Protein AF-A0A7Y5PBD0-F1 (afdb_monomer_lite)

Secondary structure (DSSP, 8-state):
-HHHHHHHHH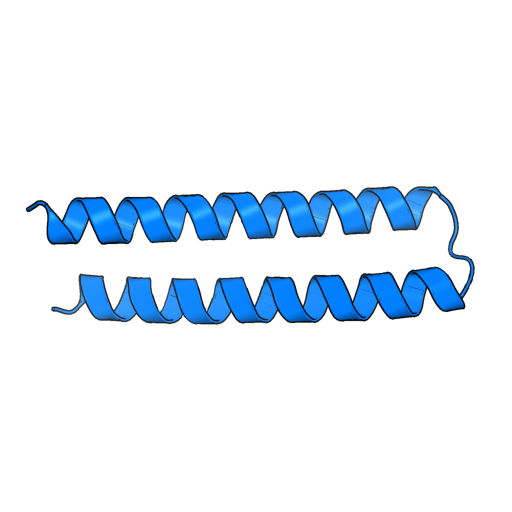HHHHHHHHHHHHHHHHHHHHTT--HHHHHHHHHHHHHHHHHHHHHHHHHHHHHT-

Structure (mmCIF, N/CA/C/O backbone):
data_AF-A0A7Y5PBD0-F1
#
_entry.id   AF-A0A7Y5PBD0-F1
#
loop_
_atom_site.group_PDB
_atom_site.id
_atom_site.type_symbol
_atom_site.label_atom_id
_atom_site.label_alt_id
_atom_site.label_comp_id
_atom_site.label_asym_id
_atom_site.label_entity_id
_atom_site.label_seq_id
_atom_site.pdbx_PDB_ins_code
_atom_site.Cartn_x
_atom_site.Cartn_y
_atom_site.Cartn_z
_atom_site.occupancy
_atom_site.B_iso_or_equiv
_atom_site.auth_seq_id
_atom_site.auth_comp_id
_atom_site.auth_asym_id
_atom_site.auth_atom_id
_atom_site.pdbx_PDB_model_num
ATOM 1 N N . VAL A 1 1 ? -24.684 -4.599 8.243 1.00 62.34 1 VAL A N 1
ATOM 2 C CA . VAL A 1 1 ? -24.736 -4.932 6.796 1.00 62.34 1 VAL A CA 1
ATOM 3 C C . VAL A 1 1 ? -23.946 -3.943 5.939 1.00 62.34 1 VAL A C 1
ATOM 5 O O . VAL A 1 1 ? -22.969 -4.364 5.340 1.00 62.34 1 VAL A O 1
ATOM 8 N N . PHE A 1 2 ? -24.264 -2.639 5.943 1.00 71.00 2 PHE A N 1
ATOM 9 C CA . PHE A 1 2 ? -23.584 -1.637 5.093 1.00 71.00 2 PHE A CA 1
ATOM 10 C C . PHE A 1 2 ? -22.047 -1.629 5.238 1.00 71.00 2 PHE A C 1
ATOM 12 O O . PHE A 1 2 ? -21.315 -1.639 4.256 1.00 71.00 2 PHE A O 1
ATOM 19 N N . GLY A 1 3 ? -21.540 -1.736 6.471 1.00 75.56 3 GLY A N 1
ATOM 20 C CA . GLY A 1 3 ? -20.097 -1.799 6.721 1.00 75.56 3 GLY A CA 1
ATOM 21 C C . GLY A 1 3 ? -19.396 -3.064 6.202 1.00 75.56 3 GLY A C 1
ATOM 22 O O . GLY A 1 3 ? -18.203 -3.012 5.929 1.00 75.56 3 GLY A O 1
ATOM 23 N N . PHE A 1 4 ? -20.107 -4.184 6.056 1.00 78.75 4 PHE A N 1
ATOM 24 C CA . PHE A 1 4 ? -19.536 -5.422 5.514 1.00 78.75 4 PHE A CA 1
ATOM 25 C C . PHE A 1 4 ? -19.331 -5.307 3.999 1.00 78.75 4 PHE A C 1
ATOM 27 O O . PHE A 1 4 ? -18.248 -5.603 3.507 1.00 78.75 4 PHE A O 1
ATOM 34 N N . VAL A 1 5 ? -20.329 -4.772 3.287 1.00 84.56 5 VAL A N 1
ATOM 35 C CA . VAL A 1 5 ? -20.278 -4.567 1.830 1.00 84.56 5 VAL A CA 1
ATOM 36 C C . VAL A 1 5 ? -19.144 -3.622 1.440 1.00 84.56 5 VAL A C 1
ATOM 38 O O . VAL A 1 5 ? -18.351 -3.952 0.567 1.00 84.56 5 VAL A O 1
ATOM 41 N N . VAL A 1 6 ? -19.006 -2.486 2.132 1.00 85.62 6 VAL A N 1
ATOM 42 C CA . VAL A 1 6 ? -17.923 -1.522 1.862 1.00 85.62 6 VAL A CA 1
ATOM 43 C C . VAL A 1 6 ? -16.544 -2.168 2.020 1.00 85.62 6 VAL A C 1
ATOM 45 O O . VAL A 1 6 ? -15.650 -1.932 1.215 1.00 85.62 6 VAL A O 1
ATOM 48 N N . ASN A 1 7 ? -16.372 -3.011 3.038 1.00 86.25 7 ASN A N 1
ATOM 49 C CA . ASN A 1 7 ? -15.104 -3.683 3.302 1.00 86.25 7 ASN A CA 1
A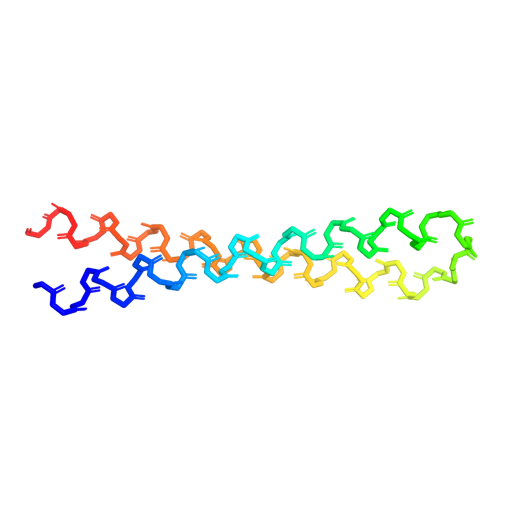TOM 50 C C . ASN A 1 7 ? -14.815 -4.774 2.260 1.00 86.25 7 ASN A C 1
ATOM 52 O O . ASN A 1 7 ? -13.688 -4.877 1.796 1.00 86.25 7 ASN A O 1
ATOM 56 N N . ALA A 1 8 ? -15.833 -5.530 1.839 1.00 86.12 8 ALA A N 1
ATOM 57 C CA . ALA A 1 8 ? -15.705 -6.526 0.776 1.00 86.12 8 ALA A CA 1
ATOM 58 C C . ALA A 1 8 ? -15.331 -5.886 -0.573 1.00 86.12 8 ALA A C 1
ATOM 60 O O . ALA A 1 8 ? -14.439 -6.379 -1.261 1.00 86.12 8 ALA A O 1
ATOM 61 N N . VAL A 1 9 ? -15.949 -4.751 -0.922 1.00 90.88 9 VAL A N 1
ATOM 62 C CA . VAL A 1 9 ? -15.591 -3.978 -2.123 1.00 90.88 9 VAL A CA 1
ATOM 63 C C . VAL A 1 9 ? -14.163 -3.440 -2.022 1.00 90.88 9 VAL A C 1
ATOM 65 O O . VAL A 1 9 ? -13.406 -3.548 -2.981 1.00 90.88 9 VAL A O 1
ATOM 68 N N . ALA A 1 10 ? -13.763 -2.918 -0.859 1.00 89.38 10 ALA A N 1
ATOM 69 C CA . ALA A 1 10 ? -12.400 -2.438 -0.637 1.00 89.38 10 ALA A CA 1
ATOM 70 C C . ALA A 1 10 ? -11.351 -3.558 -0.768 1.00 89.38 10 ALA A C 1
ATOM 72 O O . ALA A 1 10 ? -10.310 -3.338 -1.379 1.00 89.38 10 ALA A O 1
ATOM 73 N N . ILE A 1 11 ? -11.640 -4.769 -0.274 1.00 89.88 11 ILE A N 1
ATOM 74 C CA . ILE A 1 11 ? -10.772 -5.943 -0.466 1.00 89.88 11 ILE A CA 1
ATOM 75 C C . ILE A 1 11 ? -10.670 -6.286 -1.957 1.00 89.88 11 ILE A C 1
ATOM 77 O O . ILE A 1 11 ? -9.565 -6.470 -2.460 1.00 89.88 11 ILE A O 1
ATOM 81 N N . GLY A 1 12 ? -11.794 -6.327 -2.680 1.00 91.00 12 GLY A N 1
ATOM 82 C CA . GLY A 1 12 ? -11.797 -6.599 -4.122 1.00 91.00 12 GLY A CA 1
ATOM 83 C C . GLY A 1 12 ? -10.991 -5.573 -4.929 1.00 91.00 12 GLY A C 1
ATOM 84 O O . GLY A 1 12 ? -10.222 -5.945 -5.818 1.00 91.00 12 GLY A O 1
ATOM 85 N N . LEU A 1 13 ? -11.104 -4.289 -4.580 1.00 92.38 13 LEU A N 1
ATOM 86 C CA . LEU A 1 13 ? -10.305 -3.212 -5.171 1.00 92.38 13 LEU A CA 1
ATOM 87 C C . LEU A 1 13 ? -8.815 -3.366 -4.856 1.00 92.38 13 LEU A C 1
ATOM 89 O O . LEU A 1 13 ? -7.996 -3.270 -5.765 1.00 92.38 13 LEU A O 1
ATOM 93 N N . AL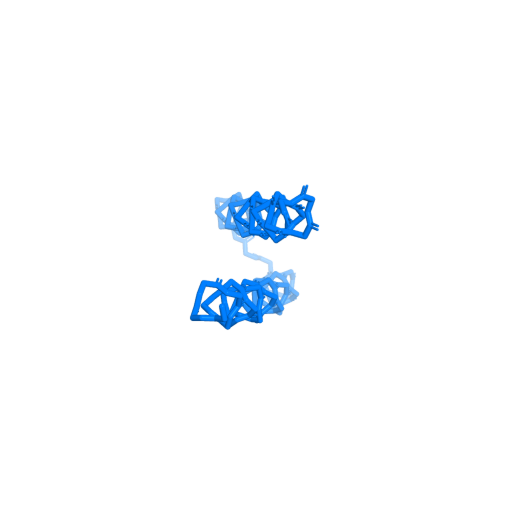A A 1 14 ? -8.460 -3.662 -3.605 1.00 91.31 14 ALA A N 1
ATOM 94 C CA . ALA A 1 14 ? -7.070 -3.859 -3.203 1.00 91.31 14 ALA A CA 1
ATOM 95 C C . ALA A 1 14 ? -6.421 -5.054 -3.925 1.00 91.31 14 ALA A C 1
ATOM 97 O O . ALA A 1 14 ? -5.284 -4.949 -4.379 1.00 91.31 14 ALA A O 1
ATOM 98 N N . ILE A 1 15 ? -7.151 -6.161 -4.104 1.00 91.50 15 ILE A N 1
ATOM 99 C CA . ILE A 1 15 ? -6.685 -7.308 -4.903 1.00 91.50 15 ILE A CA 1
ATOM 100 C C . ILE A 1 15 ? -6.475 -6.898 -6.364 1.00 91.50 15 ILE A C 1
ATOM 102 O O . ILE A 1 15 ? -5.475 -7.278 -6.969 1.00 91.50 15 ILE A O 1
ATOM 106 N N . SER A 1 16 ? -7.393 -6.106 -6.923 1.00 92.94 16 SER A N 1
ATOM 107 C CA . SER A 1 16 ? -7.286 -5.622 -8.305 1.00 92.94 16 SER A CA 1
ATOM 108 C C . SER A 1 16 ? -6.065 -4.714 -8.490 1.00 92.94 16 SER A C 1
ATOM 110 O O . SER A 1 16 ? -5.316 -4.903 -9.444 1.00 92.94 16 SER A O 1
ATOM 112 N N . CYS A 1 17 ? -5.811 -3.791 -7.553 1.00 91.50 17 CYS A N 1
ATOM 113 C CA . CYS A 1 17 ? -4.586 -2.983 -7.524 1.00 91.50 17 CYS A CA 1
ATOM 114 C C . CYS A 1 17 ? -3.336 -3.865 -7.482 1.00 91.50 17 CYS A C 1
ATOM 116 O O . CYS A 1 17 ? -2.438 -3.670 -8.291 1.00 91.50 17 CYS A O 1
ATOM 118 N N . LEU A 1 18 ? -3.316 -4.879 -6.612 1.00 91.94 18 LEU A N 1
ATOM 119 C CA . LEU A 1 18 ? -2.173 -5.783 -6.475 1.00 91.94 18 LEU A CA 1
ATOM 120 C C . LEU A 1 18 ? -1.905 -6.543 -7.782 1.00 91.94 18 LEU A C 1
ATOM 122 O O . LEU A 1 18 ? -0.759 -6.714 -8.185 1.00 91.94 18 LEU A O 1
ATOM 126 N N . PHE A 1 19 ? -2.965 -6.988 -8.459 1.00 92.50 19 PHE A N 1
ATOM 127 C CA . PHE A 1 19 ? -2.860 -7.692 -9.734 1.00 92.50 19 PHE A CA 1
ATOM 128 C C . PHE A 1 19 ? -2.266 -6.802 -10.834 1.00 92.50 19 PHE A C 1
ATOM 130 O O . PHE A 1 19 ? -1.402 -7.247 -11.590 1.00 92.50 19 PHE A O 1
ATOM 137 N N . VAL A 1 20 ? -2.690 -5.536 -10.892 1.00 91.00 20 VAL A N 1
ATOM 13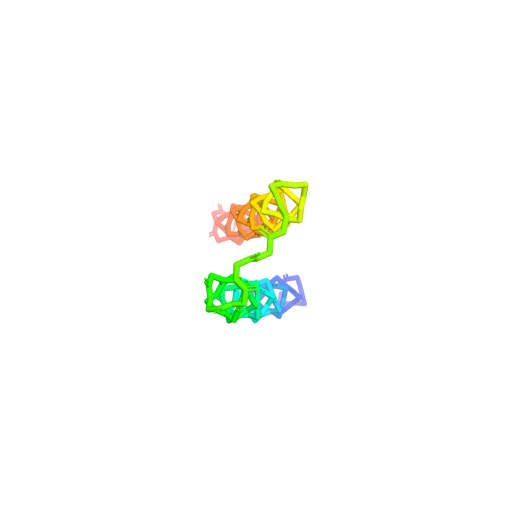8 C CA . VAL A 1 20 ? -2.133 -4.540 -11.820 1.00 91.00 20 VAL A CA 1
ATOM 139 C C . VAL A 1 20 ? -0.672 -4.237 -11.481 1.00 91.00 20 VAL A C 1
ATOM 141 O O . VAL A 1 20 ? 0.164 -4.272 -12.380 1.00 91.00 20 VAL A O 1
ATOM 144 N N . ASP A 1 21 ? -0.342 -4.028 -10.202 1.00 89.25 21 ASP A N 1
ATOM 145 C CA . ASP A 1 21 ? 1.039 -3.811 -9.748 1.00 89.25 21 ASP A CA 1
ATOM 146 C C . ASP A 1 21 ? 1.962 -4.966 -10.199 1.00 89.25 21 ASP A C 1
ATOM 148 O O . ASP A 1 21 ? 3.062 -4.735 -10.706 1.00 89.25 21 ASP A O 1
ATOM 152 N N . PHE A 1 22 ? 1.510 -6.221 -10.075 1.00 89.19 22 PHE A N 1
ATOM 153 C CA . PHE A 1 22 ? 2.270 -7.389 -10.536 1.00 89.19 22 PHE A CA 1
ATOM 154 C C . PHE A 1 22 ? 2.449 -7.431 -12.060 1.00 89.19 22 PHE A C 1
ATOM 156 O O . PHE A 1 22 ? 3.540 -7.762 -12.533 1.00 89.19 22 PHE A O 1
ATOM 163 N N . ALA A 1 23 ? 1.417 -7.078 -12.831 1.00 89.75 23 ALA A N 1
ATOM 164 C CA . ALA A 1 23 ? 1.495 -7.033 -14.292 1.00 89.75 23 ALA A CA 1
ATOM 165 C C . ALA A 1 23 ? 2.509 -5.982 -14.781 1.00 89.75 23 ALA A C 1
ATOM 167 O O . ALA A 1 23 ? 3.304 -6.246 -15.690 1.00 89.75 23 ALA A O 1
ATOM 168 N N . GLU A 1 24 ? 2.528 -4.816 -14.138 1.00 85.50 24 GLU A N 1
ATOM 169 C CA . GLU A 1 24 ? 3.486 -3.748 -14.426 1.00 85.50 24 GLU A CA 1
ATOM 170 C C . GLU A 1 24 ? 4.924 -4.166 -14.093 1.00 85.50 24 GLU A C 1
ATOM 172 O O . GLU A 1 24 ? 5.831 -3.935 -14.892 1.00 85.50 24 GLU A O 1
ATOM 177 N N . ILE A 1 25 ? 5.147 -4.867 -12.975 1.00 85.81 25 ILE A N 1
ATOM 178 C CA . ILE A 1 25 ? 6.472 -5.398 -12.605 1.00 85.81 25 ILE A CA 1
ATOM 179 C C . ILE A 1 25 ? 6.989 -6.400 -13.644 1.00 85.81 25 ILE A C 1
ATOM 181 O O . ILE A 1 25 ? 8.175 -6.393 -13.995 1.00 85.81 25 ILE A O 1
ATOM 185 N N . GLU A 1 26 ? 6.119 -7.263 -14.167 1.00 84.88 26 GLU A N 1
ATOM 186 C CA . GLU A 1 26 ? 6.506 -8.234 -15.190 1.00 84.88 26 GLU A CA 1
ATOM 187 C C . GLU A 1 26 ? 6.843 -7.561 -16.532 1.00 84.88 26 GLU A C 1
ATOM 189 O O . GLU A 1 26 ? 7.810 -7.944 -17.203 1.00 84.88 26 GLU A O 1
ATOM 194 N N . SER A 1 27 ? 6.109 -6.505 -16.892 1.00 84.50 27 SER A N 1
ATOM 195 C CA . SER A 1 27 ? 6.415 -5.653 -18.048 1.00 84.50 27 SER A CA 1
ATOM 196 C C . SER A 1 27 ? 7.731 -4.879 -17.864 1.00 84.50 27 SER A C 1
ATOM 198 O O . SER A 1 27 ? 8.587 -4.857 -18.759 1.00 84.50 27 SER A O 1
ATOM 200 N N . ALA A 1 28 ? 7.950 -4.324 -16.670 1.00 81.62 28 ALA A N 1
ATOM 201 C CA . ALA A 1 28 ? 9.151 -3.594 -16.269 1.00 81.62 28 ALA A CA 1
ATOM 202 C C . ALA A 1 28 ? 10.422 -4.450 -16.340 1.00 81.62 28 ALA A C 1
ATOM 204 O O . ALA A 1 28 ? 11.465 -4.003 -16.828 1.00 81.62 28 ALA A O 1
ATOM 205 N N . ARG A 1 29 ? 10.332 -5.715 -15.912 1.00 78.38 29 ARG A N 1
ATOM 206 C CA . ARG A 1 29 ? 11.441 -6.675 -15.996 1.00 78.38 29 ARG A CA 1
ATOM 207 C C . ARG A 1 29 ? 11.851 -6.940 -17.448 1.00 78.38 29 ARG A C 1
ATOM 209 O O . ARG A 1 29 ? 13.043 -7.033 -17.741 1.00 78.38 29 ARG A O 1
ATOM 216 N N . LYS A 1 30 ? 10.885 -7.039 -18.370 1.00 79.62 30 LYS A N 1
ATOM 217 C CA . LYS A 1 30 ? 11.149 -7.260 -19.808 1.00 79.62 30 LYS A CA 1
ATOM 218 C C . LYS A 1 30 ? 11.801 -6.054 -20.479 1.00 79.62 30 LYS A C 1
ATOM 220 O O . LYS A 1 30 ? 12.580 -6.225 -21.412 1.00 79.62 30 LYS A O 1
ATOM 225 N N . SER A 1 31 ? 11.512 -4.852 -19.992 1.00 79.25 31 SER A N 1
ATOM 226 C CA . SER A 1 31 ? 12.003 -3.595 -20.562 1.00 79.25 31 SER A CA 1
ATOM 227 C C . SER A 1 31 ? 13.321 -3.093 -19.946 1.00 79.25 31 SER A C 1
ATOM 229 O O . SER A 1 31 ? 13.791 -2.032 -20.350 1.00 79.25 31 SER A O 1
ATOM 231 N N . LYS A 1 32 ? 13.967 -3.858 -19.039 1.00 68.38 32 LYS A N 1
ATOM 232 C CA . LYS A 1 32 ? 15.213 -3.472 -18.329 1.00 68.38 32 LYS A CA 1
ATOM 233 C C . LYS A 1 32 ? 15.144 -2.028 -17.809 1.00 68.38 32 LYS A C 1
ATOM 235 O O . LYS A 1 32 ? 16.006 -1.200 -18.112 1.00 68.38 32 LYS A O 1
ATOM 240 N N . LEU A 1 33 ? 14.080 -1.712 -17.070 1.00 66.56 33 LEU A N 1
ATOM 241 C CA . LEU A 1 33 ? 13.887 -0.372 -16.521 1.00 66.56 33 LEU A CA 1
ATOM 242 C C . LEU A 1 33 ? 15.016 0.017 -15.550 1.00 66.56 33 LEU A C 1
ATOM 244 O O . LEU A 1 33 ? 15.672 -0.822 -14.939 1.00 66.56 33 LEU A O 1
ATOM 248 N N . SER A 1 34 ? 15.246 1.325 -15.424 1.00 71.56 34 SER A N 1
ATOM 249 C CA . SER A 1 34 ? 16.238 1.900 -14.508 1.00 71.56 34 SER A CA 1
ATOM 250 C C . SER A 1 34 ? 15.942 1.522 -13.050 1.00 71.56 34 SER A C 1
ATOM 252 O O . SER A 1 34 ? 14.783 1.517 -12.638 1.00 71.56 34 SER A O 1
ATOM 254 N N . ALA A 1 35 ? 16.984 1.298 -12.240 1.00 70.38 35 ALA A N 1
ATOM 255 C CA . ALA A 1 35 ? 16.885 0.884 -10.832 1.00 70.38 35 ALA A CA 1
ATOM 256 C C . ALA A 1 35 ? 15.993 1.793 -9.956 1.00 70.38 35 ALA A C 1
ATOM 258 O O . ALA A 1 35 ? 15.437 1.353 -8.952 1.00 70.38 35 ALA A O 1
ATOM 259 N N . LYS A 1 36 ? 15.813 3.068 -10.334 1.00 73.69 36 LYS A N 1
ATOM 260 C CA . LYS A 1 36 ? 14.879 3.973 -9.640 1.00 73.69 36 LYS A CA 1
ATOM 261 C C . LYS A 1 36 ? 13.425 3.531 -9.800 1.00 73.69 36 LYS A C 1
ATOM 263 O O . LYS A 1 36 ? 12.662 3.608 -8.845 1.00 73.69 36 LYS A O 1
ATOM 268 N N . THR A 1 37 ? 13.045 3.065 -10.986 1.00 80.00 37 THR A N 1
ATOM 269 C CA . THR A 1 37 ? 11.675 2.641 -11.288 1.00 80.00 37 THR A CA 1
ATOM 270 C C . THR A 1 37 ? 11.332 1.335 -10.572 1.00 80.00 37 THR A C 1
ATOM 272 O O . THR A 1 37 ? 10.225 1.199 -10.059 1.00 80.00 37 THR A O 1
ATOM 275 N N . GLU A 1 38 ? 12.296 0.417 -10.442 1.00 80.62 38 GLU A N 1
ATOM 276 C CA . GLU A 1 38 ? 12.125 -0.819 -9.663 1.00 80.62 38 GLU A CA 1
ATOM 277 C C . GLU A 1 38 ? 11.786 -0.535 -8.193 1.00 80.62 38 GLU A C 1
ATOM 279 O O . GLU A 1 38 ? 10.888 -1.163 -7.631 1.00 80.62 38 GLU A O 1
ATOM 284 N N . TRP A 1 39 ? 12.449 0.450 -7.577 1.00 84.00 39 TRP A N 1
ATOM 285 C CA . TRP A 1 39 ? 12.175 0.821 -6.188 1.00 84.00 39 TRP A CA 1
ATOM 286 C C . TRP A 1 39 ? 10.760 1.388 -5.997 1.00 84.00 39 TRP A C 1
ATOM 288 O O . TRP A 1 39 ? 10.086 1.042 -5.026 1.00 84.00 39 TRP A O 1
ATOM 298 N N . TYR A 1 40 ? 10.271 2.201 -6.941 1.00 85.81 40 TYR A N 1
ATOM 299 C CA . TYR A 1 40 ? 8.899 2.721 -6.898 1.00 85.81 40 TYR A CA 1
ATOM 300 C C . TYR A 1 40 ? 7.846 1.616 -7.033 1.00 85.81 40 TYR A C 1
ATOM 302 O O . TYR A 1 40 ? 6.870 1.620 -6.283 1.00 85.81 40 TYR A O 1
ATOM 310 N N . PHE A 1 41 ? 8.051 0.647 -7.928 1.00 86.69 41 PHE A N 1
ATOM 311 C CA . PHE A 1 41 ? 7.142 -0.495 -8.059 1.00 86.69 41 PHE A CA 1
ATOM 312 C C . PHE A 1 41 ? 7.117 -1.361 -6.797 1.00 86.69 41 PHE A C 1
ATOM 314 O O . PHE A 1 41 ? 6.042 -1.727 -6.320 1.00 86.69 41 PHE A O 1
ATOM 321 N N . ALA A 1 42 ? 8.284 -1.631 -6.206 1.00 88.19 42 ALA A N 1
ATOM 322 C CA . ALA A 1 42 ? 8.367 -2.362 -4.944 1.00 88.19 42 ALA A CA 1
ATOM 323 C C . ALA A 1 42 ? 7.633 -1.630 -3.805 1.00 88.19 42 ALA A C 1
ATOM 325 O O . ALA A 1 42 ? 6.947 -2.264 -3.001 1.00 88.19 42 ALA A O 1
ATOM 326 N N . PHE A 1 43 ? 7.735 -0.298 -3.752 1.00 91.00 43 PHE A N 1
ATOM 327 C CA . PHE A 1 43 ? 7.002 0.512 -2.780 1.00 91.00 43 PHE A CA 1
ATOM 328 C C . PHE A 1 43 ? 5.484 0.465 -3.004 1.00 91.00 43 PHE A C 1
ATOM 330 O O . PHE A 1 43 ? 4.746 0.277 -2.038 1.00 91.00 43 PHE A O 1
ATOM 337 N N . SER A 1 44 ? 5.022 0.571 -4.257 1.00 89.69 44 SER A N 1
ATOM 338 C CA . SER A 1 44 ? 3.597 0.455 -4.617 1.00 89.69 44 SER A CA 1
ATOM 339 C C . SER A 1 44 ? 2.999 -0.857 -4.106 1.00 89.69 44 SER A C 1
ATOM 341 O O . SER A 1 44 ? 2.047 -0.848 -3.326 1.00 89.69 44 SER A O 1
ATOM 343 N N . VAL A 1 45 ? 3.649 -1.985 -4.425 1.00 91.25 45 VAL A N 1
ATOM 344 C CA . VAL A 1 45 ? 3.224 -3.316 -3.965 1.00 91.25 45 VAL A CA 1
ATOM 345 C C . VAL A 1 45 ? 3.168 -3.395 -2.442 1.00 91.25 45 VAL A C 1
ATOM 347 O O . VAL A 1 45 ? 2.220 -3.956 -1.891 1.00 91.25 45 VAL A O 1
ATOM 350 N N . LEU A 1 46 ? 4.158 -2.831 -1.742 1.00 93.00 46 LEU A N 1
ATOM 351 C CA . LEU A 1 46 ? 4.190 -2.838 -0.280 1.00 93.00 46 LEU A CA 1
ATOM 352 C C . LEU A 1 46 ? 2.987 -2.083 0.302 1.00 93.00 46 LEU A C 1
ATOM 354 O O . LEU A 1 46 ? 2.333 -2.588 1.217 1.00 93.00 46 LEU A O 1
ATOM 358 N N . VAL A 1 47 ? 2.655 -0.913 -0.247 1.00 92.94 47 VAL A N 1
ATOM 359 C CA . VAL A 1 47 ? 1.488 -0.125 0.177 1.00 92.94 47 VAL A CA 1
ATOM 360 C C . VAL A 1 47 ? 0.189 -0.889 -0.082 1.00 92.94 47 VAL A C 1
ATOM 362 O O . VAL A 1 47 ? -0.639 -0.994 0.828 1.00 92.94 47 VAL A O 1
ATOM 365 N N . THR A 1 48 ? 0.028 -1.480 -1.270 1.00 93.06 48 THR A N 1
ATOM 366 C CA . THR A 1 48 ? -1.151 -2.287 -1.620 1.00 93.06 48 THR A CA 1
ATOM 367 C C . THR A 1 48 ? -1.304 -3.493 -0.686 1.00 93.06 48 THR A C 1
ATOM 369 O O . THR A 1 48 ? -2.406 -3.776 -0.209 1.00 93.06 48 THR A O 1
ATOM 372 N N . LEU A 1 49 ? -0.201 -4.164 -0.338 1.00 92.94 49 LEU A N 1
ATOM 373 C CA . LEU A 1 49 ? -0.192 -5.300 0.587 1.00 92.94 49 LEU A CA 1
ATOM 374 C C . LEU A 1 49 ? -0.596 -4.896 2.012 1.00 92.94 49 LEU A C 1
ATOM 376 O O . LEU A 1 49 ? -1.424 -5.562 2.639 1.00 92.94 49 LEU A O 1
ATOM 380 N N . VAL A 1 50 ? -0.039 -3.795 2.528 1.00 94.25 50 VAL A N 1
ATOM 381 C CA . VAL A 1 50 ? -0.395 -3.271 3.856 1.00 94.25 50 VAL A CA 1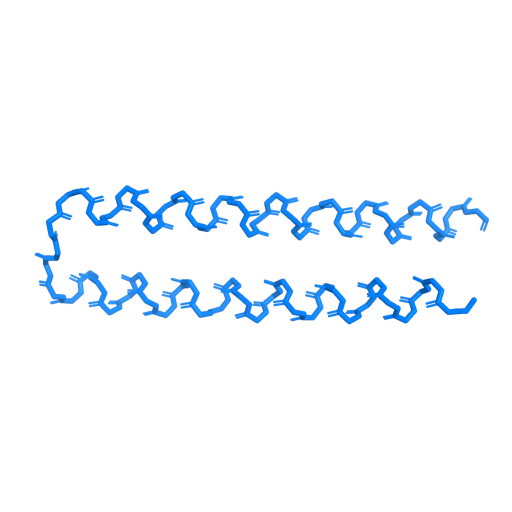
ATOM 382 C C . VAL A 1 50 ? -1.863 -2.852 3.887 1.00 94.25 50 VAL A C 1
ATOM 384 O O . VAL A 1 50 ? -2.563 -3.140 4.860 1.00 94.25 50 VAL A O 1
ATOM 387 N N . TRP A 1 51 ? -2.360 -2.215 2.826 1.00 92.75 51 TRP A N 1
ATOM 388 C CA . TRP A 1 51 ? -3.768 -1.846 2.737 1.00 92.75 51 TRP A CA 1
ATOM 389 C C . TRP A 1 51 ? -4.673 -3.085 2.755 1.00 92.75 51 TRP A C 1
ATOM 391 O O . TRP A 1 51 ? -5.572 -3.161 3.599 1.00 92.75 51 TRP A O 1
ATOM 401 N N . LEU A 1 52 ? -4.392 -4.088 1.918 1.00 92.19 52 LEU A N 1
ATOM 402 C CA . LEU A 1 52 ? -5.116 -5.361 1.908 1.00 92.19 52 LEU A CA 1
ATOM 403 C C . LEU A 1 52 ? -5.145 -6.000 3.308 1.00 92.19 52 LEU A C 1
ATOM 405 O O . LEU A 1 52 ? -6.205 -6.404 3.792 1.00 92.19 52 LEU A O 1
ATOM 409 N N . TYR A 1 53 ? -3.998 -6.032 3.990 1.00 93.00 53 TYR A N 1
ATOM 410 C CA . TYR A 1 53 ? -3.877 -6.567 5.345 1.00 93.00 53 TYR A CA 1
ATOM 411 C C . TYR A 1 53 ? -4.792 -5.840 6.34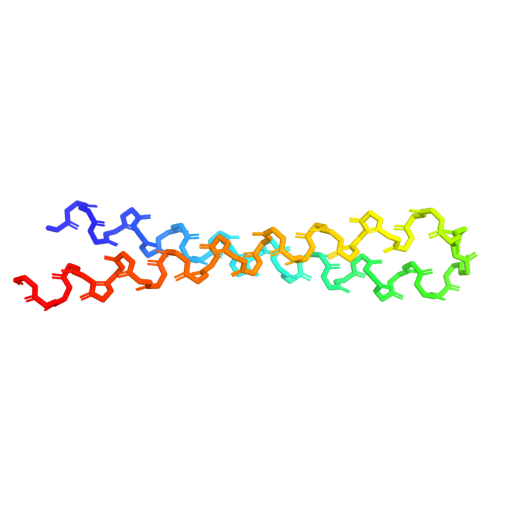2 1.00 93.00 53 TYR A C 1
ATOM 413 O O . TYR A 1 53 ? -5.536 -6.477 7.094 1.00 93.00 53 TYR A O 1
ATOM 421 N N . LEU A 1 54 ? -4.798 -4.505 6.328 1.00 91.94 54 LEU A N 1
ATOM 422 C CA . LEU A 1 54 ? -5.670 -3.714 7.199 1.00 91.94 54 LEU A CA 1
ATOM 423 C C . LEU A 1 54 ? -7.155 -3.927 6.887 1.00 91.94 54 LEU A C 1
ATOM 425 O O . LEU A 1 54 ? -7.978 -3.930 7.807 1.00 91.94 54 LEU A O 1
ATOM 429 N N . GLU A 1 55 ? -7.512 -4.097 5.615 1.00 90.44 55 GLU A N 1
ATOM 430 C CA . GLU A 1 55 ? -8.890 -4.356 5.203 1.00 90.44 55 GLU A CA 1
ATOM 431 C C . GLU A 1 55 ? -9.373 -5.717 5.733 1.00 90.44 55 GLU A C 1
ATOM 433 O O . GLU A 1 55 ? -10.442 -5.782 6.346 1.00 90.44 55 GLU A O 1
ATOM 438 N N . ILE A 1 56 ? -8.542 -6.762 5.631 1.00 87.75 56 ILE A N 1
ATOM 439 C CA . ILE A 1 56 ? -8.811 -8.097 6.197 1.00 87.75 56 ILE A CA 1
ATOM 440 C C . ILE A 1 56 ? -8.957 -8.027 7.723 1.00 87.75 56 ILE A C 1
ATOM 442 O O . ILE A 1 56 ? -9.925 -8.554 8.278 1.00 87.75 56 ILE A O 1
ATOM 446 N N . LEU A 1 57 ? -8.058 -7.323 8.420 1.00 89.81 57 LEU A N 1
ATOM 447 C CA . LEU A 1 57 ? -8.167 -7.129 9.870 1.00 89.81 57 LEU A CA 1
ATOM 448 C C . LEU A 1 57 ? -9.459 -6.399 10.263 1.00 89.81 57 LEU A C 1
ATOM 450 O O . LEU A 1 57 ? -10.097 -6.749 11.263 1.00 89.81 57 LEU A O 1
ATOM 454 N N . ARG A 1 58 ? -9.880 -5.394 9.484 1.00 86.25 58 ARG A N 1
ATOM 455 C CA . ARG A 1 58 ? -11.168 -4.713 9.696 1.00 86.25 58 ARG A CA 1
ATOM 456 C C . ARG A 1 58 ? -12.348 -5.652 9.461 1.00 86.25 58 ARG A C 1
ATOM 458 O O . ARG A 1 58 ? -13.333 -5.542 10.198 1.00 86.25 58 ARG A O 1
ATOM 465 N N . MET A 1 59 ? -12.258 -6.570 8.501 1.00 84.00 59 MET A N 1
ATOM 466 C CA . MET A 1 59 ? -13.278 -7.596 8.272 1.00 84.00 59 MET A CA 1
ATOM 467 C C . MET A 1 59 ? -13.375 -8.540 9.473 1.00 84.00 59 MET A C 1
ATOM 469 O O . MET A 1 59 ? -14.459 -8.723 10.028 1.00 84.00 59 MET A O 1
ATOM 473 N N . MET A 1 60 ? -12.236 -9.053 9.949 1.00 84.12 60 MET A N 1
ATOM 474 C CA . MET A 1 60 ? -12.158 -9.922 11.129 1.00 84.12 60 MET A CA 1
ATOM 475 C C . MET A 1 60 ? -12.697 -9.238 12.389 1.00 84.12 60 MET A C 1
ATOM 477 O O . MET A 1 60 ? -13.428 -9.846 13.168 1.00 84.12 60 MET A O 1
ATOM 481 N N . LYS A 1 61 ? -12.390 -7.950 12.591 1.00 86.44 61 LYS A N 1
ATOM 482 C CA . LYS A 1 61 ? -12.910 -7.176 13.729 1.00 86.44 61 LYS A CA 1
ATOM 483 C C . LYS A 1 61 ? -14.436 -7.058 13.702 1.00 86.44 61 LYS A C 1
ATOM 485 O O . LYS A 1 61 ? -15.046 -7.030 14.767 1.00 86.44 61 LYS A O 1
ATOM 490 N N . ARG A 1 62 ? -15.042 -6.972 12.512 1.00 77.69 62 ARG A N 1
ATOM 491 C CA . ARG A 1 62 ? -16.504 -6.965 12.347 1.00 77.69 62 ARG A CA 1
ATOM 492 C C . ARG A 1 62 ? -17.117 -8.348 12.536 1.00 77.69 62 ARG A C 1
ATOM 494 O O . ARG A 1 62 ? -18.200 -8.413 13.090 1.00 77.69 62 ARG A O 1
ATOM 501 N N . LEU A 1 63 ? -16.434 -9.413 12.111 1.00 79.25 63 LEU A N 1
ATOM 502 C CA . LEU A 1 63 ? -16.884 -10.796 12.310 1.00 79.25 63 LEU A CA 1
ATOM 503 C C . LEU A 1 63 ? -16.856 -11.211 13.790 1.00 79.25 63 LEU A C 1
ATOM 505 O O . LEU A 1 63 ? -17.679 -12.005 14.223 1.00 79.25 63 LEU A O 1
ATOM 509 N N . ARG A 1 64 ? -15.905 -10.674 14.566 1.00 76.69 64 ARG A N 1
ATOM 510 C CA . ARG A 1 64 ? -15.771 -10.933 16.009 1.00 76.69 64 ARG A CA 1
ATOM 511 C C . ARG A 1 64 ? -16.723 -10.093 16.879 1.00 76.69 64 ARG A C 1
ATOM 513 O O . ARG A 1 64 ? -16.717 -10.264 18.093 1.00 76.69 64 ARG A O 1
ATOM 520 N N . ARG A 1 65 ? -17.457 -9.139 16.302 1.00 56.31 65 ARG A N 1
ATOM 521 C CA . ARG A 1 65 ? -18.430 -8.315 17.031 1.00 56.31 65 ARG A CA 1
ATOM 522 C C . ARG A 1 65 ? -19.825 -8.907 16.962 1.00 56.31 65 ARG A C 1
ATOM 524 O O . ARG A 1 65 ? -20.150 -9.490 15.909 1.00 56.31 65 ARG A O 1
#

Sequence (65 aa):
VFGFVVNAVAIGLAISCLFVDFAEIESARKSKLSAKTEWYFAFSVLVTLVWLYLEILRMMKRLRR

Radius of gyration: 15.06 Å; chains: 1; bounding box: 42×15×38 Å

Foldseek 3Di:
DVVLVVLVVQLVVLVVQLVVLVVVVVVCVVVVDDPVVVVVSVVSNVVSVVSNVVSVVVNVVVVVD

pLDDT: mean 84.87, std 8.24, range [56.31, 94.25]